Protein AF-A0A1F8UCN5-F1 (afdb_monomer_lite)

Radius of gyration: 19.1 Å; chains: 1; bounding box: 41×35×54 Å

Sequence (160 aa):
MINEASDLEKLKIPQIIYDEKSTIADFEEANDLFGDILDVRLNGINYISFHFMSSYCHLRGLEQMMYDLYDNPDMVHNAMRFFKVGYDSLIDQCLAQNLFSYNNDDTYHSSGGIGYSYELAHKDFIAGKPRTCDLWASAESQEMVQVSTDMHEEFVMQYE

Secondary structure (DSSP, 8-state):
---SGGGGGG---------HHHHHHHHHHHHHHHTTTS------B---EE-HHHHHHHHH-HHHHHHHHHH-HHHHHHHHHHHHHHHHHHHHHHHHTT-BPP-SSS-EEGGGEE---SS-S-TT--TT---GGGS--EE--GGGTTS-HHHHIIIIITT-

Structure (mmCIF, N/CA/C/O backbone):
data_AF-A0A1F8UCN5-F1
#
_entry.id   AF-A0A1F8UCN5-F1
#
loop_
_atom_site.group_PDB
_atom_site.id
_atom_site.type_symbol
_atom_site.label_atom_id
_atom_site.label_alt_id
_atom_site.label_comp_id
_atom_site.label_asym_id
_atom_site.label_entity_id
_atom_site.label_seq_id
_atom_site.pdbx_PDB_ins_code
_atom_site.Cartn_x
_atom_site.Cartn_y
_atom_site.Cartn_z
_atom_site.occupancy
_atom_site.B_iso_or_equiv
_atom_site.auth_seq_id
_atom_site.auth_comp_id
_atom_site.auth_asym_id
_atom_site.auth_atom_id
_atom_site.pdbx_PDB_model_num
ATOM 1 N N . MET A 1 1 ? -6.195 -15.063 11.876 1.00 86.88 1 MET A N 1
ATOM 2 C CA . MET A 1 1 ? -7.508 -14.539 12.288 1.00 86.88 1 MET A CA 1
ATOM 3 C C . MET A 1 1 ? -7.310 -13.815 13.605 1.00 86.88 1 MET A C 1
ATOM 5 O O . MET A 1 1 ? -6.602 -14.353 14.451 1.00 86.88 1 MET A O 1
ATOM 9 N N . ILE A 1 2 ? -7.834 -12.601 13.711 1.00 95.00 2 ILE A N 1
ATOM 10 C CA . ILE A 1 2 ? -7.815 -11.757 14.906 1.00 95.00 2 ILE A CA 1
ATOM 11 C C . ILE A 1 2 ? -9.156 -11.969 15.608 1.00 95.00 2 ILE A C 1
ATOM 13 O O . ILE A 1 2 ? -10.196 -11.756 14.990 1.00 95.00 2 ILE A O 1
ATOM 17 N N . ASN A 1 3 ? -9.138 -12.399 16.866 1.00 94.81 3 ASN A N 1
ATOM 18 C CA . ASN A 1 3 ? -10.342 -12.598 17.676 1.00 94.81 3 ASN A CA 1
ATOM 19 C C . ASN A 1 3 ? -10.391 -11.642 18.871 1.00 94.81 3 ASN A C 1
ATOM 21 O O . ASN A 1 3 ? -11.472 -11.233 19.277 1.00 94.81 3 ASN A O 1
ATOM 25 N N . GLU A 1 4 ? -9.231 -11.284 19.418 1.00 95.19 4 GLU A N 1
ATOM 26 C CA . GLU A 1 4 ? -9.081 -10.363 20.547 1.00 95.19 4 GLU A CA 1
ATOM 27 C C . GLU A 1 4 ? -7.932 -9.374 20.304 1.00 95.19 4 GLU A C 1
ATOM 29 O O . GLU A 1 4 ? -7.096 -9.575 19.423 1.00 95.19 4 GLU A O 1
ATOM 34 N N . ALA A 1 5 ? -7.871 -8.293 21.085 1.00 94.00 5 ALA A N 1
ATOM 35 C CA . ALA A 1 5 ? -6.897 -7.217 20.877 1.00 94.00 5 ALA A CA 1
ATOM 36 C C . ALA A 1 5 ? -5.430 -7.689 20.939 1.00 94.00 5 ALA A C 1
ATOM 38 O O . ALA A 1 5 ? -4.595 -7.193 20.185 1.00 94.00 5 ALA A O 1
ATOM 39 N N . SER A 1 6 ? -5.120 -8.676 21.784 1.00 96.38 6 SER A N 1
ATOM 40 C CA . SER A 1 6 ? -3.782 -9.278 21.912 1.00 96.38 6 SER A CA 1
ATOM 41 C C . SER A 1 6 ? -3.321 -9.984 20.627 1.00 96.38 6 SER A C 1
ATOM 43 O O . SER A 1 6 ? -2.123 -10.097 20.373 1.00 96.38 6 SER A O 1
ATOM 45 N N . ASP A 1 7 ? -4.245 -10.425 19.763 1.00 97.38 7 ASP A N 1
ATOM 46 C CA . ASP A 1 7 ? -3.894 -11.068 18.496 1.00 97.38 7 ASP A CA 1
ATOM 47 C C . ASP A 1 7 ? -3.206 -10.099 17.526 1.00 97.38 7 ASP A C 1
ATOM 49 O O . ASP A 1 7 ? -2.469 -10.552 16.646 1.00 97.38 7 ASP A O 1
ATOM 53 N N . LEU A 1 8 ? -3.391 -8.783 17.697 1.00 96.25 8 LEU A N 1
ATOM 54 C CA . LEU A 1 8 ? -2.689 -7.765 16.909 1.00 96.25 8 LEU A CA 1
ATOM 55 C C . LEU A 1 8 ? -1.169 -7.833 17.106 1.00 96.25 8 LEU A C 1
ATOM 57 O O . LEU A 1 8 ? -0.424 -7.543 16.174 1.00 96.25 8 LEU A O 1
ATOM 61 N N . GLU A 1 9 ? -0.690 -8.301 18.263 1.00 95.75 9 GLU A N 1
ATOM 62 C CA . GLU A 1 9 ? 0.745 -8.467 18.547 1.00 95.75 9 GLU A CA 1
ATOM 63 C C . GLU A 1 9 ? 1.409 -9.542 17.673 1.00 95.75 9 GLU A C 1
ATOM 65 O O . GLU A 1 9 ? 2.634 -9.605 17.560 1.00 95.75 9 GLU A O 1
ATOM 70 N N . LYS A 1 10 ? 0.611 -10.404 17.030 1.00 95.75 10 LYS A N 1
ATOM 71 C CA . LYS A 1 10 ? 1.107 -11.434 16.106 1.00 95.75 10 LYS A CA 1
ATOM 72 C C . LYS A 1 10 ? 1.461 -10.856 14.739 1.00 95.75 10 LYS A C 1
ATOM 74 O O . LYS A 1 10 ? 2.156 -11.523 13.967 1.00 95.75 10 LYS A O 1
ATOM 79 N N . LEU A 1 11 ? 0.965 -9.660 14.422 1.00 96.44 11 LEU A N 1
ATOM 80 C CA . LEU A 1 11 ? 1.244 -8.999 13.159 1.00 96.44 11 LEU A CA 1
ATOM 81 C C . LEU A 1 11 ? 2.711 -8.571 13.102 1.00 96.44 11 LEU A C 1
ATOM 83 O O . LEU A 1 11 ? 3.318 -8.168 14.093 1.00 96.44 11 LEU A O 1
ATOM 87 N N . LYS A 1 12 ? 3.298 -8.671 11.912 1.00 96.75 12 LYS A N 1
ATOM 88 C CA . LYS A 1 12 ? 4.682 -8.273 11.656 1.00 96.75 12 LYS A CA 1
ATOM 89 C C . LYS A 1 12 ? 4.727 -7.389 10.433 1.00 96.75 12 LYS A C 1
ATOM 91 O O . LYS A 1 12 ? 4.006 -7.640 9.470 1.00 96.75 12 LYS A O 1
ATOM 96 N N . ILE A 1 13 ? 5.594 -6.385 10.479 1.00 96.75 13 ILE A N 1
ATOM 97 C CA . ILE A 1 13 ? 5.851 -5.546 9.317 1.00 96.75 13 ILE A CA 1
ATOM 98 C C . ILE A 1 13 ? 6.543 -6.420 8.258 1.00 96.75 13 ILE A C 1
ATOM 100 O O . ILE A 1 13 ? 7.576 -7.030 8.559 1.00 96.75 13 ILE A O 1
ATOM 104 N N . PRO A 1 14 ? 5.976 -6.529 7.049 1.00 95.00 14 PRO A N 1
ATOM 105 C CA . PRO A 1 14 ? 6.584 -7.284 5.962 1.00 95.00 14 PRO A CA 1
ATOM 106 C C . PRO A 1 14 ? 7.949 -6.713 5.547 1.00 95.00 14 PRO A C 1
ATOM 108 O O . PRO A 1 14 ? 8.245 -5.531 5.728 1.00 95.00 14 PRO A O 1
ATOM 111 N N . GLN A 1 15 ? 8.794 -7.582 4.992 1.00 97.06 15 GLN A N 1
ATOM 112 C CA . GLN A 1 15 ? 10.090 -7.218 4.421 1.00 97.06 15 GLN A CA 1
ATOM 113 C C . GLN A 1 15 ? 10.072 -7.503 2.921 1.00 97.06 15 GLN A C 1
ATOM 115 O O . GLN A 1 15 ? 9.733 -8.615 2.514 1.00 97.06 15 GLN A O 1
ATOM 120 N N . ILE A 1 16 ? 10.429 -6.507 2.115 1.00 96.56 16 ILE A N 1
ATOM 121 C CA . ILE A 1 16 ? 10.540 -6.634 0.664 1.00 96.56 16 ILE A CA 1
ATOM 122 C C . ILE A 1 16 ? 11.944 -7.113 0.325 1.00 96.56 16 ILE A C 1
ATOM 124 O O . ILE A 1 16 ? 12.929 -6.441 0.631 1.00 96.56 16 ILE A O 1
ATOM 128 N N . ILE A 1 17 ? 12.014 -8.259 -0.345 1.00 96.50 17 ILE A N 1
ATOM 129 C CA . ILE A 1 17 ? 13.253 -8.838 -0.853 1.00 96.50 17 ILE A CA 1
ATOM 130 C C 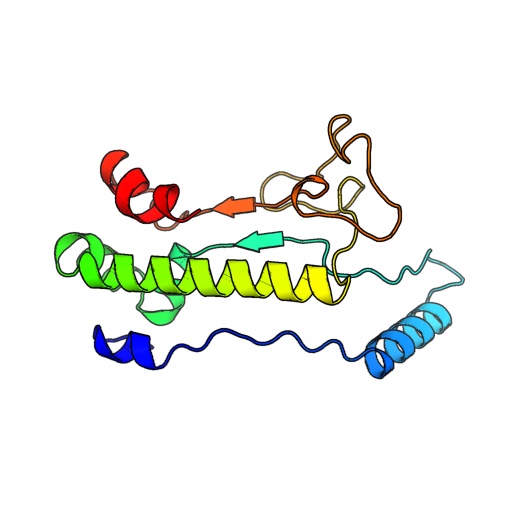. ILE A 1 17 ? 13.178 -8.813 -2.375 1.00 96.50 17 ILE A C 1
ATOM 132 O O . ILE A 1 17 ? 12.308 -9.457 -2.959 1.00 96.50 17 ILE A O 1
ATOM 136 N N . TYR A 1 18 ? 14.092 -8.081 -3.007 1.00 96.56 18 TYR A N 1
ATOM 137 C CA . TYR A 1 18 ? 14.253 -8.104 -4.454 1.00 96.56 18 TYR A CA 1
ATOM 138 C C . TYR A 1 18 ? 15.205 -9.230 -4.875 1.00 96.56 18 TYR A C 1
ATOM 140 O O . TYR A 1 18 ? 16.410 -9.164 -4.624 1.00 96.56 18 TYR A O 1
ATOM 148 N N . ASP A 1 19 ? 14.666 -10.272 -5.511 1.00 97.12 19 ASP A N 1
ATOM 149 C CA . ASP A 1 19 ? 15.468 -11.316 -6.156 1.00 97.12 19 ASP A CA 1
ATOM 150 C C . ASP A 1 19 ? 15.813 -10.890 -7.587 1.00 97.12 19 ASP A C 1
ATOM 152 O O . ASP A 1 19 ? 15.127 -11.226 -8.555 1.00 97.12 19 ASP A O 1
ATOM 156 N N . GLU A 1 20 ? 16.887 -10.112 -7.709 1.00 96.38 20 GLU A N 1
ATOM 157 C CA . GLU A 1 20 ? 17.376 -9.605 -8.993 1.00 96.38 20 GLU A CA 1
ATOM 158 C C . GLU A 1 20 ? 17.676 -10.740 -9.978 1.00 96.38 20 GLU A C 1
ATOM 160 O O . GLU A 1 20 ? 17.359 -10.641 -11.160 1.00 96.38 20 GLU A O 1
ATOM 165 N N . LYS A 1 21 ? 18.246 -11.851 -9.501 1.00 97.94 21 LYS A N 1
ATOM 166 C CA . LYS A 1 21 ? 18.646 -12.953 -10.375 1.00 97.94 21 LYS A CA 1
ATOM 167 C C . LYS A 1 21 ? 17.430 -13.625 -11.004 1.00 97.94 21 LYS A C 1
ATOM 169 O O . LYS A 1 21 ? 17.448 -13.868 -12.208 1.00 97.94 21 LYS A O 1
ATOM 174 N N . SER A 1 22 ? 16.411 -13.939 -10.201 1.00 98.00 22 SER A N 1
ATOM 175 C CA . SER A 1 22 ? 15.166 -14.511 -10.726 1.00 98.00 22 SER A CA 1
ATOM 176 C C . SER A 1 22 ? 14.479 -13.523 -11.661 1.00 98.00 22 SER A C 1
ATOM 178 O O . SER A 1 22 ? 14.103 -13.893 -12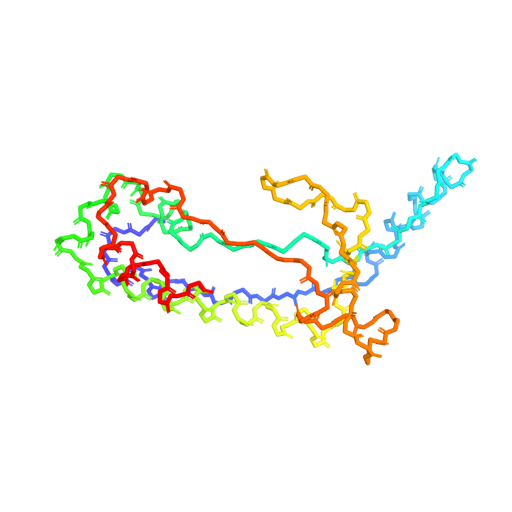.764 1.00 98.00 22 SER A O 1
ATOM 180 N N . THR A 1 23 ? 14.413 -12.249 -11.266 1.00 97.50 23 THR A N 1
ATOM 181 C CA . THR A 1 23 ? 13.773 -11.192 -12.060 1.00 97.50 23 THR A CA 1
ATOM 182 C C . THR A 1 23 ? 14.395 -11.057 -13.454 1.00 97.50 23 THR A C 1
ATOM 184 O O . THR A 1 23 ? 13.676 -10.968 -14.447 1.00 97.50 23 THR A O 1
ATOM 187 N N . ILE A 1 24 ? 15.729 -11.054 -13.549 1.00 98.12 24 ILE A N 1
ATOM 188 C CA . ILE A 1 24 ? 16.426 -10.958 -14.838 1.00 98.12 24 ILE A CA 1
ATOM 189 C C . ILE A 1 24 ? 16.247 -12.234 -15.666 1.00 98.12 24 ILE A C 1
ATOM 191 O O . ILE A 1 24 ? 16.025 -12.129 -16.867 1.00 98.12 24 ILE A O 1
ATOM 195 N N . ALA A 1 25 ? 16.284 -13.416 -15.045 1.00 98.44 25 ALA A N 1
ATOM 196 C CA . ALA A 1 25 ? 16.041 -14.672 -15.754 1.00 98.44 25 ALA A CA 1
ATOM 197 C C . ALA A 1 25 ? 14.626 -14.725 -16.359 1.00 98.44 25 ALA A C 1
ATOM 199 O O . ALA A 1 25 ? 14.480 -15.054 -17.535 1.00 98.44 25 ALA A O 1
ATOM 200 N N . ASP A 1 26 ? 13.608 -14.326 -15.589 1.00 98.12 26 ASP A N 1
ATOM 201 C CA . ASP A 1 26 ? 12.214 -14.276 -16.045 1.00 98.12 26 ASP A CA 1
ATOM 202 C C . ASP A 1 26 ? 12.035 -13.256 -17.187 1.00 98.12 26 ASP A C 1
ATOM 204 O O . ASP A 1 26 ? 11.309 -13.506 -18.153 1.00 98.12 26 ASP A O 1
ATOM 208 N N . PHE A 1 27 ? 12.723 -12.110 -17.113 1.00 98.25 27 PHE A N 1
ATOM 209 C CA . PHE A 1 27 ? 12.722 -11.107 -18.180 1.00 98.25 27 PHE A CA 1
ATOM 210 C C . PHE A 1 27 ? 13.380 -11.619 -19.467 1.00 98.25 27 PHE A C 1
ATOM 212 O O . PHE A 1 27 ? 12.824 -11.434 -20.550 1.00 98.25 27 PHE A O 1
ATOM 219 N N . GLU A 1 28 ? 14.546 -12.262 -19.365 1.00 98.31 28 GLU A N 1
ATOM 220 C CA . GLU A 1 28 ? 15.253 -12.831 -20.516 1.00 98.31 28 GLU A CA 1
ATOM 221 C C . GLU A 1 28 ? 14.420 -13.922 -21.199 1.00 98.31 28 GLU A C 1
ATOM 223 O O . GLU A 1 28 ? 14.315 -13.923 -22.425 1.00 98.31 28 GLU A O 1
ATOM 228 N N . GLU A 1 29 ? 13.770 -14.797 -20.424 1.00 98.50 29 GLU A N 1
ATOM 229 C CA . GLU A 1 29 ? 12.866 -15.824 -20.952 1.00 98.50 29 GLU A CA 1
ATOM 230 C C . GLU A 1 29 ? 11.653 -15.203 -21.660 1.00 98.50 29 GLU A C 1
ATOM 232 O O . GLU A 1 29 ? 11.336 -15.571 -22.793 1.00 98.50 29 GLU A O 1
ATOM 237 N N . ALA A 1 30 ? 10.994 -14.218 -21.042 1.00 98.19 30 ALA A N 1
ATOM 238 C CA . ALA A 1 30 ? 9.872 -13.523 -21.668 1.00 98.19 30 ALA A CA 1
ATOM 239 C C . ALA A 1 30 ? 10.290 -12.812 -22.967 1.00 98.19 30 ALA A C 1
ATOM 241 O O . ALA A 1 30 ? 9.546 -12.824 -23.951 1.00 98.19 30 ALA A O 1
ATOM 242 N N . ASN A 1 31 ? 11.482 -12.215 -22.990 1.00 98.31 31 ASN A N 1
ATOM 243 C CA . ASN A 1 31 ? 12.008 -11.547 -24.171 1.00 98.31 31 ASN A CA 1
ATOM 244 C C . ASN A 1 31 ? 12.394 -12.536 -25.285 1.00 98.31 31 ASN A C 1
ATOM 246 O O . ASN A 1 31 ? 12.149 -12.237 -26.448 1.00 98.31 31 ASN A O 1
ATOM 250 N N . ASP A 1 32 ? 12.939 -13.713 -24.963 1.00 98.44 32 ASP A N 1
ATOM 251 C CA . ASP A 1 32 ? 13.213 -14.774 -25.949 1.00 98.44 32 ASP A CA 1
ATOM 252 C C . ASP A 1 32 ? 11.919 -15.293 -26.598 1.00 98.44 32 ASP A C 1
ATOM 254 O O . ASP A 1 32 ? 11.843 -15.467 -27.813 1.00 98.44 32 ASP A O 1
ATOM 258 N N . LEU A 1 33 ? 10.862 -15.471 -25.799 1.00 98.38 33 LEU A N 1
ATOM 259 C CA . LEU A 1 33 ? 9.579 -15.988 -26.278 1.00 98.38 33 LEU A CA 1
ATOM 260 C C . LEU A 1 33 ? 8.756 -14.962 -27.070 1.00 98.38 33 LEU A C 1
ATOM 262 O O . LEU A 1 33 ? 8.040 -15.341 -28.001 1.00 98.38 33 LEU A O 1
ATOM 266 N N . PHE A 1 34 ? 8.802 -13.682 -26.684 1.00 98.38 34 PHE A N 1
ATOM 267 C CA . PHE A 1 34 ? 7.860 -12.669 -27.178 1.00 98.38 34 PHE A CA 1
ATOM 268 C C . PHE A 1 34 ? 8.502 -11.426 -27.796 1.00 98.38 34 PHE A C 1
ATOM 270 O O . PHE A 1 34 ? 7.778 -10.649 -28.418 1.00 98.38 34 PHE A O 1
ATOM 277 N N . GLY A 1 35 ? 9.816 -11.228 -27.671 1.00 97.88 35 GLY A N 1
ATOM 278 C CA . GLY A 1 35 ? 10.501 -9.992 -28.076 1.00 97.88 35 GLY A CA 1
ATOM 279 C C . GLY A 1 35 ? 10.431 -9.678 -29.574 1.00 97.88 35 GLY A C 1
ATOM 280 O O . GLY A 1 35 ? 10.541 -8.520 -29.967 1.00 97.88 35 GLY A O 1
ATOM 281 N N . ASP A 1 36 ? 10.167 -10.681 -30.417 1.00 97.94 36 ASP A N 1
ATOM 282 C CA . ASP A 1 36 ? 9.938 -10.491 -31.857 1.00 97.94 36 ASP A CA 1
ATOM 283 C C . ASP A 1 36 ? 8.529 -9.947 -32.187 1.00 97.94 36 ASP A C 1
ATOM 285 O O . ASP A 1 36 ? 8.271 -9.523 -33.317 1.00 97.94 36 ASP A O 1
ATOM 289 N N . ILE A 1 37 ? 7.594 -9.986 -31.227 1.00 98.25 37 ILE A N 1
ATOM 290 C CA . ILE A 1 37 ? 6.171 -9.637 -31.407 1.00 98.25 37 ILE A CA 1
ATOM 291 C C . ILE A 1 37 ? 5.767 -8.450 -30.523 1.00 98.25 37 ILE A C 1
ATOM 293 O O . ILE A 1 37 ? 4.982 -7.602 -30.952 1.00 98.25 37 ILE A O 1
ATOM 297 N N . LEU A 1 38 ? 6.267 -8.403 -29.289 1.00 97.44 38 LEU A N 1
ATOM 298 C CA . LEU A 1 38 ? 5.901 -7.435 -28.260 1.00 97.44 38 LEU A CA 1
ATOM 299 C C . LEU A 1 38 ? 7.134 -6.674 -27.769 1.00 97.44 38 LEU A C 1
ATOM 301 O O . LEU A 1 38 ? 8.233 -7.215 -27.713 1.00 97.44 38 LEU A O 1
ATOM 305 N N . ASP A 1 39 ? 6.924 -5.429 -27.343 1.00 95.56 39 ASP A N 1
ATOM 306 C CA . ASP A 1 39 ? 7.928 -4.656 -26.608 1.00 95.56 39 ASP A CA 1
ATOM 307 C C . ASP A 1 39 ? 7.949 -5.119 -25.144 1.00 95.56 39 ASP A C 1
ATOM 309 O O . ASP A 1 39 ? 7.182 -4.636 -24.307 1.00 95.56 39 ASP A O 1
ATOM 313 N N . VAL A 1 40 ? 8.770 -6.130 -24.855 1.00 96.62 40 VAL A N 1
ATOM 314 C CA . VAL A 1 40 ? 8.905 -6.703 -23.512 1.00 96.62 40 VAL A CA 1
ATOM 315 C C . VAL A 1 40 ? 9.720 -5.748 -22.641 1.00 96.62 40 VAL A C 1
ATOM 317 O O . VAL A 1 40 ? 10.874 -5.440 -22.934 1.00 96.62 40 VAL A O 1
ATOM 320 N N . ARG A 1 41 ? 9.128 -5.286 -21.535 1.00 93.94 41 ARG A N 1
ATOM 321 C CA . ARG A 1 41 ? 9.753 -4.334 -20.607 1.00 93.94 41 ARG A CA 1
ATOM 322 C C . ARG A 1 41 ? 9.855 -4.921 -19.211 1.00 93.94 41 ARG A C 1
ATOM 324 O O . ARG A 1 41 ? 8.887 -5.479 -18.699 1.00 93.94 41 ARG A O 1
ATOM 331 N N . LEU A 1 42 ? 11.006 -4.722 -18.576 1.00 94.38 42 LEU A N 1
ATOM 332 C CA . LEU A 1 42 ? 11.156 -4.979 -17.152 1.00 94.38 42 LEU A CA 1
ATOM 333 C C . LEU A 1 42 ? 10.564 -3.803 -16.369 1.00 94.38 42 LEU A C 1
ATOM 335 O O . LEU A 1 42 ? 11.084 -2.690 -16.432 1.00 94.38 42 LEU A O 1
ATOM 339 N N . ASN A 1 43 ? 9.488 -4.062 -15.631 1.00 92.81 43 ASN A N 1
ATOM 340 C CA . ASN A 1 43 ? 8.830 -3.075 -14.784 1.00 92.81 43 ASN A CA 1
ATOM 341 C C . ASN A 1 43 ? 8.931 -3.479 -13.314 1.00 92.81 43 ASN A C 1
ATOM 343 O O . ASN A 1 43 ? 8.712 -4.636 -12.960 1.00 92.81 43 ASN A O 1
ATOM 347 N N . GLY A 1 44 ? 9.232 -2.499 -12.465 1.00 94.25 44 GLY A N 1
ATOM 348 C CA . GLY A 1 44 ? 9.025 -2.600 -11.031 1.00 94.25 44 GLY A CA 1
ATOM 349 C C . GLY A 1 44 ? 7.550 -2.430 -10.656 1.00 94.25 44 GLY A C 1
ATOM 350 O O . GLY A 1 44 ? 6.643 -2.529 -11.483 1.00 94.25 44 GLY A O 1
ATOM 351 N N . ILE A 1 45 ? 7.308 -2.125 -9.388 1.00 94.62 45 ILE A N 1
ATOM 352 C CA . ILE A 1 45 ? 5.977 -1.859 -8.845 1.00 94.62 45 ILE A CA 1
ATOM 353 C C . ILE A 1 45 ? 5.444 -0.562 -9.464 1.00 94.62 45 ILE A C 1
ATOM 355 O O . ILE A 1 45 ? 5.987 0.514 -9.227 1.00 94.62 45 ILE A O 1
ATOM 359 N N . ASN A 1 46 ? 4.378 -0.662 -10.252 1.00 92.56 46 ASN A N 1
ATOM 360 C CA . ASN A 1 46 ? 3.675 0.470 -10.869 1.00 92.56 46 ASN A CA 1
ATOM 361 C C . ASN A 1 46 ? 2.195 0.555 -10.448 1.00 92.56 46 ASN A C 1
ATOM 363 O O . ASN A 1 46 ? 1.530 1.551 -10.725 1.00 92.56 46 ASN A O 1
ATOM 367 N N . TYR A 1 47 ? 1.692 -0.451 -9.730 1.00 91.94 47 TYR A N 1
ATOM 368 C CA . TYR A 1 47 ? 0.374 -0.450 -9.107 1.00 91.94 47 TYR A CA 1
ATOM 369 C C . TYR A 1 47 ? 0.521 -0.280 -7.593 1.00 91.94 47 TYR A C 1
ATOM 371 O O . TYR A 1 47 ? 0.996 -1.182 -6.901 1.00 91.94 47 TYR A O 1
ATOM 379 N N . ILE A 1 48 ? 0.141 0.893 -7.086 1.00 92.25 48 ILE A N 1
ATOM 380 C CA . ILE A 1 48 ? 0.270 1.255 -5.672 1.00 92.25 48 ILE A CA 1
ATOM 381 C C . ILE A 1 48 ? -1.129 1.458 -5.109 1.00 92.25 48 ILE A C 1
ATOM 383 O O . ILE A 1 48 ? -1.808 2.429 -5.447 1.00 92.25 48 ILE A O 1
ATOM 387 N N . SER A 1 49 ? -1.552 0.549 -4.234 1.00 92.25 49 SER A N 1
ATOM 388 C CA . SER A 1 49 ? -2.802 0.700 -3.505 1.00 92.25 49 SER A CA 1
ATOM 389 C C . SER A 1 49 ? -2.704 0.192 -2.072 1.00 92.25 49 SER A C 1
ATOM 391 O O . SER A 1 49 ? -1.940 -0.728 -1.765 1.00 92.25 49 SER A O 1
ATOM 393 N N . PHE A 1 50 ? -3.471 0.812 -1.182 1.00 92.06 50 PHE A N 1
ATOM 394 C CA . PHE A 1 50 ? -3.549 0.429 0.221 1.00 92.06 50 PHE A CA 1
ATOM 395 C C . PHE A 1 50 ? -4.994 0.476 0.716 1.00 92.06 50 PHE A C 1
ATOM 397 O O . PHE A 1 50 ? -5.760 1.362 0.358 1.00 92.06 50 PHE A O 1
ATOM 404 N N . HIS A 1 51 ? -5.360 -0.537 1.503 1.00 94.62 51 HIS A N 1
ATOM 405 C CA . HIS A 1 51 ? -6.746 -0.839 1.871 1.00 94.62 51 HIS A CA 1
ATOM 406 C C . HIS A 1 51 ? -6.774 -1.317 3.326 1.00 94.62 51 HIS A C 1
ATOM 408 O O . HIS A 1 51 ? -6.797 -2.523 3.612 1.00 94.62 51 HIS A O 1
ATOM 414 N N . PHE A 1 52 ? -6.643 -0.385 4.273 1.00 96.69 52 PHE A N 1
ATOM 415 C CA . PHE A 1 52 ? -6.421 -0.738 5.681 1.00 96.69 52 PHE A CA 1
ATOM 416 C C . PHE A 1 52 ? -7.649 -1.400 6.297 1.00 96.69 52 PHE A C 1
ATOM 418 O O . PHE A 1 52 ? -7.521 -2.446 6.941 1.00 96.69 52 PHE A O 1
ATOM 425 N N . MET A 1 53 ? -8.840 -0.850 6.045 1.00 96.75 53 MET A N 1
ATOM 426 C CA . MET A 1 53 ? -10.072 -1.432 6.568 1.00 96.75 53 MET A CA 1
ATOM 427 C C . MET A 1 53 ? -10.353 -2.805 5.955 1.00 96.75 53 MET A C 1
ATOM 429 O O . MET A 1 53 ? -10.690 -3.747 6.678 1.00 96.75 53 MET A O 1
ATOM 433 N N . SER A 1 54 ? -10.099 -2.964 4.655 1.00 96.75 54 SER A N 1
ATOM 434 C CA . SER A 1 54 ? -10.175 -4.267 3.999 1.00 96.75 54 SER A CA 1
ATOM 435 C C . SER A 1 54 ? -9.222 -5.282 4.628 1.00 96.75 54 SER A C 1
ATOM 437 O O . SER A 1 54 ? -9.616 -6.407 4.944 1.00 96.75 54 SER A O 1
ATOM 439 N N . SER A 1 55 ? -7.976 -4.887 4.903 1.00 96.56 55 SER A N 1
ATOM 440 C CA . SER A 1 55 ? -6.991 -5.743 5.579 1.00 96.56 55 SER A CA 1
ATOM 441 C C . SER A 1 55 ? -7.468 -6.174 6.970 1.00 96.56 55 SER A C 1
ATOM 443 O O . SER A 1 55 ? -7.343 -7.347 7.333 1.00 96.56 55 SER A O 1
ATOM 445 N N . TYR A 1 56 ? -8.079 -5.263 7.735 1.00 97.50 56 TYR A N 1
ATOM 446 C CA . TYR A 1 56 ? -8.687 -5.601 9.022 1.00 97.50 56 TYR A CA 1
ATOM 447 C C . TYR A 1 56 ? -9.851 -6.585 8.859 1.00 97.50 56 TYR A C 1
ATOM 449 O O . TYR A 1 56 ? -9.883 -7.610 9.541 1.00 97.50 56 TYR A O 1
ATOM 457 N N . CYS A 1 57 ? -10.755 -6.347 7.905 1.00 97.50 57 CYS A N 1
ATOM 458 C CA . CYS A 1 57 ? -11.891 -7.224 7.621 1.00 97.50 57 CYS A CA 1
ATOM 459 C C . CYS A 1 57 ? -11.459 -8.637 7.214 1.00 97.50 57 CYS A C 1
ATOM 461 O O . CYS A 1 57 ? -12.052 -9.609 7.680 1.00 97.50 57 CYS A O 1
ATOM 463 N N . HIS A 1 58 ? -10.398 -8.785 6.416 1.00 96.88 58 HIS A N 1
ATOM 464 C CA . HIS A 1 58 ? -9.850 -10.098 6.056 1.00 96.88 58 HIS A CA 1
ATOM 465 C C . HIS A 1 58 ? -9.308 -10.869 7.269 1.00 96.88 58 HIS A C 1
ATOM 467 O O . HIS A 1 58 ? -9.337 -12.101 7.293 1.00 96.88 58 HIS A O 1
ATOM 473 N N . LEU A 1 59 ? -8.812 -10.164 8.288 1.00 97.19 59 LEU A N 1
ATOM 474 C CA . LEU A 1 59 ? -8.242 -10.778 9.484 1.00 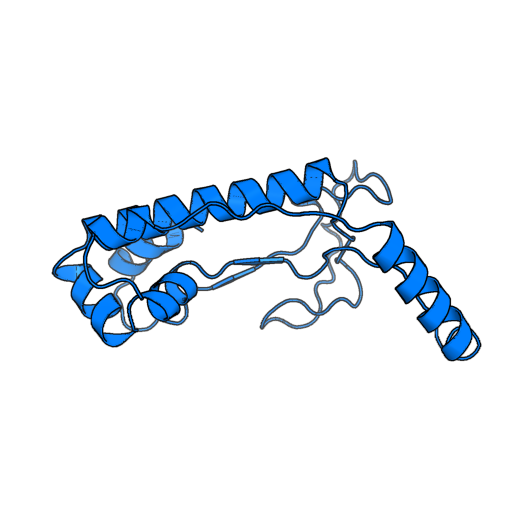97.19 59 LEU A CA 1
ATOM 475 C C . LEU A 1 59 ? -9.279 -11.020 10.590 1.00 97.19 59 LEU A C 1
ATOM 477 O O . LEU A 1 59 ? -9.150 -12.017 11.305 1.00 97.19 59 LEU A O 1
ATOM 481 N N . ARG A 1 60 ? -10.267 -10.129 10.733 1.00 96.88 60 ARG A N 1
ATOM 482 C CA . ARG A 1 60 ? -11.255 -10.081 11.827 1.00 96.88 60 ARG A CA 1
ATOM 483 C C . ARG A 1 60 ? -12.647 -10.586 11.429 1.00 96.88 60 ARG A C 1
ATOM 485 O O . ARG A 1 60 ? -13.372 -11.107 12.273 1.00 96.88 60 ARG A O 1
ATOM 492 N N . GLY A 1 61 ? -12.999 -10.464 10.152 1.00 97.38 61 GLY A N 1
ATOM 493 C CA . GLY A 1 61 ? -14.350 -10.635 9.621 1.00 97.38 61 GLY A CA 1
ATOM 494 C C . GLY A 1 61 ? -15.121 -9.312 9.579 1.00 97.38 61 GLY A C 1
ATOM 495 O O . GLY A 1 61 ? -15.088 -8.542 10.535 1.00 97.38 61 GLY A O 1
ATOM 496 N N . LEU A 1 62 ? -15.841 -9.065 8.478 1.00 96.88 62 LEU A N 1
ATOM 497 C CA . LEU A 1 62 ? -16.572 -7.812 8.233 1.00 96.88 62 LEU A CA 1
ATOM 498 C C . LEU A 1 62 ? -17.605 -7.497 9.325 1.00 96.88 62 LEU A C 1
ATOM 500 O O . LEU A 1 62 ? -17.609 -6.404 9.874 1.00 96.88 62 LEU A O 1
ATOM 504 N N . GLU A 1 63 ? -18.466 -8.458 9.667 1.00 96.44 63 GLU A N 1
ATOM 505 C CA . GLU A 1 63 ? -19.503 -8.265 10.692 1.00 96.44 63 GLU A CA 1
ATOM 506 C C . GLU A 1 63 ? -18.894 -7.882 12.044 1.00 96.44 63 GLU A C 1
ATOM 508 O O . GLU A 1 63 ? -19.349 -6.960 12.712 1.00 96.44 63 GLU A O 1
ATOM 513 N N . GLN A 1 64 ? -17.825 -8.573 12.424 1.00 97.44 64 GLN A N 1
ATOM 514 C CA . GLN A 1 64 ? -17.130 -8.325 13.675 1.00 97.44 64 GLN A CA 1
ATOM 515 C C . GLN A 1 64 ? -16.427 -6.967 13.688 1.00 97.44 64 GLN A C 1
ATOM 517 O O . GLN A 1 64 ? -16.495 -6.273 14.694 1.00 97.44 64 GLN A O 1
ATOM 522 N N . MET A 1 65 ? -15.819 -6.564 12.568 1.00 96.75 65 MET A N 1
ATOM 523 C CA . MET A 1 65 ? -15.279 -5.215 12.409 1.00 96.75 65 MET A CA 1
ATOM 524 C C . MET A 1 65 ? -16.362 -4.160 12.654 1.00 96.75 65 MET A C 1
ATOM 526 O O . MET A 1 65 ? -16.130 -3.239 13.429 1.00 96.75 65 MET A O 1
ATOM 530 N N . MET A 1 66 ? -17.557 -4.327 12.073 1.00 97.06 66 MET A N 1
ATOM 531 C CA . MET A 1 66 ? -18.656 -3.368 12.247 1.00 97.06 66 MET A CA 1
ATOM 532 C C . MET A 1 66 ? -19.085 -3.220 13.713 1.00 97.06 66 MET A C 1
ATOM 534 O O . MET A 1 66 ? -19.413 -2.113 14.135 1.00 97.06 66 MET A O 1
ATOM 538 N N . TYR A 1 67 ? -19.062 -4.307 14.495 1.00 96.75 67 TYR A N 1
ATOM 539 C CA . TYR A 1 67 ? -19.273 -4.240 15.945 1.00 96.75 67 TYR A CA 1
ATOM 540 C C . TYR A 1 67 ? -18.100 -3.571 16.669 1.00 96.75 67 TYR A C 1
ATOM 542 O O . TYR A 1 67 ? -18.323 -2.720 17.529 1.00 96.75 67 TYR A O 1
ATOM 550 N N . ASP A 1 68 ? -16.857 -3.894 16.297 1.00 97.50 68 ASP A N 1
ATOM 551 C CA . ASP A 1 68 ? -15.654 -3.337 16.924 1.00 97.50 68 ASP A CA 1
ATOM 552 C C . ASP A 1 68 ? -15.587 -1.804 16.811 1.00 97.50 68 ASP A C 1
ATOM 554 O O . ASP A 1 68 ? -15.058 -1.169 17.717 1.00 97.50 68 ASP A O 1
ATOM 558 N N . LEU A 1 69 ? -16.167 -1.191 15.770 1.00 97.12 69 LEU A N 1
ATOM 559 C CA . LEU A 1 69 ? -16.255 0.275 15.650 1.00 97.12 69 LEU A CA 1
ATOM 560 C C . LEU A 1 69 ? -16.945 0.942 16.853 1.00 97.12 69 LEU A C 1
ATOM 562 O O . LEU A 1 69 ? -16.661 2.098 17.155 1.00 97.12 69 LEU A O 1
ATOM 566 N N . TYR A 1 70 ? -17.851 0.231 17.529 1.00 96.31 70 TYR A N 1
ATOM 567 C CA . TYR A 1 70 ? -18.554 0.726 18.713 1.00 96.31 70 TYR A CA 1
ATOM 568 C C . TYR A 1 70 ? -18.081 0.044 20.000 1.00 96.31 70 TYR A C 1
ATOM 570 O O . TYR A 1 70 ? -17.811 0.714 20.995 1.00 96.31 70 TYR A O 1
ATOM 578 N N . ASP A 1 71 ? -17.962 -1.284 19.979 1.00 97.44 71 ASP A N 1
ATOM 579 C CA . ASP A 1 71 ? -17.657 -2.080 21.168 1.00 97.44 71 ASP A CA 1
ATOM 580 C C . ASP A 1 71 ? -16.158 -2.066 21.513 1.00 97.44 71 ASP A C 1
ATOM 582 O O . ASP A 1 71 ? -15.799 -2.160 22.687 1.00 97.44 71 ASP A O 1
ATOM 586 N N . ASN A 1 72 ? -15.275 -1.939 20.511 1.00 97.56 72 ASN A N 1
ATOM 587 C CA . ASN A 1 72 ? -13.816 -2.030 20.661 1.00 97.56 72 ASN A CA 1
ATOM 588 C C . ASN A 1 72 ? -13.040 -0.991 19.807 1.00 97.56 72 ASN A C 1
ATOM 590 O O . ASN A 1 72 ? -12.090 -1.369 19.109 1.00 97.56 72 ASN A O 1
ATOM 594 N N . PRO A 1 73 ? -13.367 0.316 19.851 1.00 97.75 73 PRO A N 1
ATOM 595 C CA . PRO A 1 73 ? -12.783 1.314 18.943 1.00 97.75 73 PRO A CA 1
ATOM 596 C C . PRO A 1 73 ? -11.254 1.419 19.064 1.00 97.75 73 PRO A C 1
ATOM 598 O O . PRO A 1 73 ? -10.545 1.561 18.065 1.00 97.75 73 PRO A O 1
ATOM 601 N N . ASP A 1 74 ? -10.712 1.242 20.273 1.00 98.25 74 ASP A N 1
ATOM 602 C CA . ASP A 1 74 ? -9.264 1.232 20.514 1.00 98.25 74 ASP A CA 1
ATOM 603 C C . ASP A 1 74 ? -8.545 0.117 19.743 1.00 98.25 74 ASP A C 1
ATOM 605 O O . ASP A 1 74 ? -7.419 0.304 19.273 1.00 98.25 74 ASP A O 1
ATOM 609 N N . MET A 1 75 ? -9.185 -1.044 19.588 1.00 97.44 75 MET A N 1
ATOM 610 C CA . MET A 1 75 ? -8.632 -2.168 18.835 1.00 97.44 75 MET A CA 1
ATOM 611 C C . MET A 1 75 ? -8.559 -1.841 17.342 1.00 97.44 75 MET A C 1
ATOM 613 O O . MET A 1 75 ? -7.527 -2.096 16.718 1.00 97.44 75 MET A O 1
ATOM 617 N N . VAL A 1 76 ? -9.603 -1.211 16.796 1.00 98.12 76 VAL A N 1
ATOM 618 C CA . VAL A 1 76 ? -9.630 -0.749 15.401 1.00 98.12 76 VAL A CA 1
ATOM 619 C C . VAL A 1 76 ? -8.527 0.281 15.172 1.00 98.12 76 VAL A C 1
ATOM 621 O O . VAL A 1 76 ? -7.710 0.127 14.267 1.00 98.12 76 VAL A O 1
ATOM 624 N N . HIS A 1 77 ? -8.414 1.282 16.045 1.00 98.38 77 HIS A N 1
ATOM 625 C CA . HIS A 1 77 ? -7.354 2.285 15.966 1.00 98.38 77 HIS A CA 1
ATOM 626 C C . HIS A 1 77 ? -5.944 1.691 16.076 1.00 98.38 77 HIS A C 1
ATOM 628 O O . HIS A 1 77 ? -5.033 2.116 15.363 1.00 98.38 77 HIS A O 1
ATOM 634 N N . ASN A 1 78 ? -5.741 0.703 16.951 1.00 97.94 78 ASN A N 1
ATOM 635 C CA . ASN A 1 78 ? -4.467 -0.009 17.051 1.00 97.94 78 ASN A CA 1
ATOM 636 C C . ASN A 1 78 ? -4.132 -0.743 15.748 1.00 97.94 78 ASN A C 1
ATOM 638 O O . ASN A 1 78 ? -2.992 -0.664 15.286 1.00 97.94 78 ASN A O 1
ATOM 642 N N . ALA A 1 79 ? -5.116 -1.404 15.133 1.00 98.00 79 ALA A N 1
ATOM 643 C CA . ALA A 1 79 ? -4.938 -2.065 13.847 1.00 98.00 79 ALA A CA 1
ATOM 644 C C . ALA A 1 79 ? -4.606 -1.060 12.730 1.00 98.00 79 ALA A C 1
ATOM 646 O O . ALA A 1 79 ? -3.625 -1.256 12.016 1.00 98.00 79 ALA A O 1
ATOM 647 N N . MET A 1 80 ? -5.350 0.047 12.619 1.00 98.19 80 MET A N 1
ATOM 648 C CA . MET A 1 80 ? -5.112 1.070 11.591 1.00 98.19 80 MET A CA 1
ATOM 649 C C . MET A 1 80 ? -3.728 1.715 11.727 1.00 98.19 80 MET A C 1
ATOM 651 O O . MET A 1 80 ? -3.004 1.833 10.740 1.00 98.19 80 MET A O 1
ATOM 655 N N . ARG A 1 81 ? -3.295 2.045 12.955 1.00 97.81 81 ARG A N 1
ATOM 656 C CA . ARG A 1 81 ? -1.924 2.526 13.210 1.00 97.81 81 ARG A CA 1
ATOM 657 C C . ARG A 1 81 ? -0.872 1.511 12.783 1.00 97.81 81 ARG A C 1
ATOM 659 O O . ARG A 1 81 ? 0.130 1.891 12.180 1.00 97.81 81 ARG A O 1
ATOM 666 N N . PHE A 1 82 ? -1.084 0.234 13.098 1.00 97.75 82 PHE A N 1
ATOM 667 C CA . PHE A 1 82 ? -0.159 -0.822 12.704 1.00 97.75 82 PHE A CA 1
ATOM 668 C C . PHE A 1 82 ? -0.065 -0.940 11.178 1.00 97.75 82 PHE A C 1
ATOM 670 O O . PHE A 1 82 ? 1.041 -0.992 10.641 1.00 97.75 82 PHE A O 1
ATOM 677 N N . PHE A 1 83 ? -1.200 -0.940 10.471 1.00 97.50 83 PHE A N 1
ATOM 678 C CA . PHE A 1 83 ? -1.209 -1.007 9.010 1.00 97.50 83 PHE A CA 1
ATOM 679 C C . PHE A 1 83 ? -0.551 0.210 8.383 1.00 97.50 83 PHE A C 1
ATOM 681 O O . PHE A 1 83 ? 0.303 0.024 7.522 1.00 97.50 83 PHE A O 1
ATOM 688 N N . LYS A 1 84 ? -0.840 1.419 8.872 1.00 96.62 84 LYS A N 1
ATOM 689 C CA . LYS A 1 84 ? -0.161 2.632 8.417 1.00 96.62 84 LYS A CA 1
ATOM 690 C C . LYS A 1 84 ? 1.360 2.496 8.506 1.00 96.62 84 LYS A C 1
ATOM 692 O O . LYS A 1 84 ? 2.046 2.656 7.504 1.00 96.62 84 LYS A O 1
ATOM 697 N N . VAL A 1 85 ? 1.885 2.129 9.678 1.00 97.12 85 VAL A N 1
ATOM 698 C CA . VAL A 1 85 ? 3.333 1.936 9.872 1.00 97.12 85 VAL A CA 1
ATOM 699 C C . VAL A 1 85 ? 3.880 0.839 8.951 1.00 97.12 85 VAL A C 1
ATOM 701 O O . VAL A 1 85 ? 4.971 0.976 8.399 1.00 97.12 85 VAL A O 1
ATOM 704 N N . GLY A 1 86 ? 3.130 -0.250 8.772 1.00 96.75 86 GLY A N 1
ATOM 705 C CA . GLY A 1 86 ? 3.502 -1.337 7.874 1.00 96.75 86 GLY A CA 1
ATOM 706 C C . GLY A 1 86 ? 3.612 -0.889 6.417 1.00 96.75 86 GLY A C 1
ATOM 707 O O . GLY A 1 86 ? 4.617 -1.175 5.772 1.00 96.75 86 GLY A O 1
ATOM 708 N N . TYR A 1 87 ? 2.615 -0.163 5.913 1.00 95.81 87 TYR A N 1
ATOM 709 C CA . TYR A 1 87 ? 2.597 0.344 4.543 1.00 95.81 87 TYR A CA 1
ATOM 710 C C . TYR A 1 87 ? 3.627 1.451 4.317 1.00 95.81 87 TYR A C 1
ATOM 712 O O . TYR A 1 87 ? 4.346 1.380 3.324 1.00 95.81 87 TYR A O 1
ATOM 720 N N . ASP A 1 88 ? 3.787 2.394 5.250 1.00 95.50 88 ASP A N 1
ATOM 721 C CA . ASP A 1 88 ? 4.852 3.406 5.190 1.00 95.50 88 ASP A CA 1
ATOM 722 C C . ASP A 1 88 ? 6.227 2.712 5.064 1.00 95.50 88 ASP A C 1
ATOM 724 O O . ASP A 1 88 ? 7.021 3.030 4.178 1.00 95.50 88 ASP A O 1
ATOM 728 N N . SER A 1 89 ? 6.468 1.658 5.858 1.00 97.44 89 SER A N 1
ATOM 729 C CA . SER A 1 89 ? 7.698 0.861 5.765 1.00 97.44 89 SER A CA 1
ATOM 730 C C . SER A 1 89 ? 7.852 0.125 4.430 1.00 97.44 89 SER A C 1
ATOM 732 O O . SER A 1 89 ? 8.973 0.007 3.935 1.00 97.44 89 SER A O 1
ATOM 734 N N . LEU A 1 90 ? 6.769 -0.388 3.838 1.00 96.62 90 LEU A N 1
ATOM 735 C CA . LEU A 1 90 ? 6.815 -1.021 2.516 1.00 96.62 90 LEU A CA 1
ATOM 736 C C . LEU A 1 90 ? 7.202 -0.013 1.428 1.00 96.62 90 LEU A C 1
ATOM 738 O O . LEU A 1 90 ? 8.064 -0.312 0.601 1.00 96.62 90 LEU A O 1
ATOM 742 N N . ILE A 1 91 ? 6.611 1.186 1.451 1.00 96.44 91 ILE A N 1
ATOM 743 C CA . ILE A 1 91 ? 6.938 2.264 0.512 1.00 96.44 91 ILE A CA 1
ATOM 744 C C . ILE A 1 91 ? 8.412 2.667 0.648 1.00 96.44 91 ILE A C 1
ATOM 746 O O . ILE A 1 91 ? 9.120 2.740 -0.359 1.00 96.44 91 ILE A O 1
ATOM 750 N N . ASP A 1 92 ? 8.901 2.852 1.876 1.00 96.94 92 ASP A N 1
ATOM 751 C CA . ASP A 1 92 ? 10.303 3.189 2.139 1.00 96.94 92 ASP A CA 1
ATOM 752 C C . ASP A 1 92 ? 11.264 2.102 1.637 1.00 96.94 92 ASP A C 1
ATOM 754 O O . ASP A 1 92 ? 12.287 2.407 1.019 1.00 96.94 92 ASP A O 1
ATOM 758 N N . GLN A 1 93 ? 10.930 0.825 1.850 1.00 97.81 93 GLN A N 1
ATOM 759 C CA . GLN A 1 93 ? 11.722 -0.303 1.354 1.00 97.81 93 GLN A CA 1
ATOM 760 C C . GLN A 1 93 ? 11.772 -0.345 -0.179 1.00 97.81 93 GLN A C 1
ATOM 762 O O . GLN A 1 93 ? 12.840 -0.604 -0.739 1.00 97.81 93 GLN A O 1
ATOM 767 N N . CYS A 1 94 ? 10.654 -0.063 -0.858 1.00 96.88 94 CYS A N 1
ATOM 768 C CA . CYS A 1 94 ? 10.601 0.045 -2.316 1.00 96.88 94 CYS A CA 1
ATOM 769 C C . CYS A 1 94 ? 11.454 1.202 -2.840 1.00 96.88 94 CYS A C 1
ATOM 771 O O . CYS A 1 94 ? 12.213 1.015 -3.790 1.00 96.88 94 CYS A O 1
ATOM 773 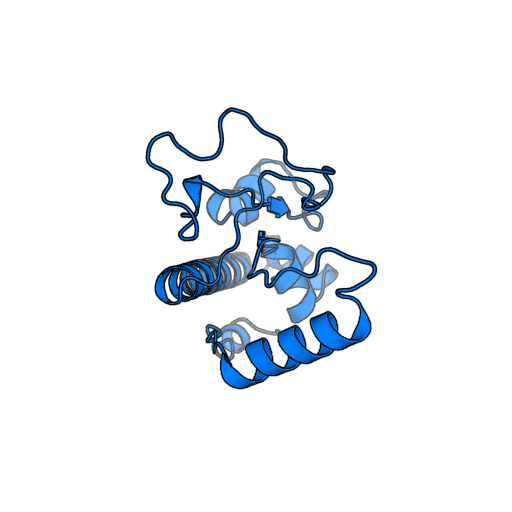N N . LEU A 1 95 ? 11.362 2.385 -2.222 1.00 95.94 95 LEU A N 1
ATOM 774 C CA . LEU A 1 95 ? 12.174 3.548 -2.596 1.00 95.94 95 LEU A CA 1
ATOM 775 C C . LEU A 1 95 ? 13.667 3.270 -2.398 1.00 95.94 95 LEU A C 1
ATOM 777 O O . LEU A 1 95 ? 14.468 3.548 -3.290 1.00 95.94 95 LEU A O 1
ATOM 781 N N . ALA A 1 96 ? 14.045 2.687 -1.257 1.00 96.44 96 ALA A N 1
ATOM 782 C CA . ALA A 1 96 ? 15.436 2.378 -0.930 1.00 96.44 96 ALA A CA 1
ATOM 783 C C . ALA A 1 96 ? 16.069 1.375 -1.908 1.00 96.44 96 ALA A C 1
ATOM 785 O O . ALA A 1 96 ? 17.255 1.481 -2.219 1.00 96.44 96 ALA A O 1
ATOM 786 N N . GLN A 1 97 ? 15.274 0.425 -2.403 1.00 96.25 97 GLN A N 1
ATOM 787 C CA . GLN A 1 97 ? 15.693 -0.581 -3.382 1.00 96.25 97 GLN A CA 1
ATOM 788 C C . GLN A 1 97 ? 15.439 -0.153 -4.840 1.00 96.25 97 GLN A C 1
ATOM 790 O O . GLN A 1 97 ? 15.762 -0.904 -5.754 1.00 96.25 97 GLN A O 1
ATOM 795 N N . ASN A 1 98 ? 14.892 1.047 -5.072 1.00 95.12 98 ASN A N 1
ATOM 796 C CA . ASN A 1 98 ? 14.505 1.557 -6.390 1.00 95.12 98 ASN A CA 1
ATOM 797 C C . ASN A 1 98 ? 13.565 0.614 -7.170 1.00 95.12 98 ASN A C 1
ATOM 799 O O . ASN A 1 98 ? 13.754 0.379 -8.361 1.00 95.12 98 ASN A O 1
ATOM 803 N N . LEU A 1 99 ? 12.560 0.063 -6.483 1.00 96.50 99 LEU A N 1
ATOM 804 C CA . LEU A 1 99 ? 11.636 -0.935 -7.035 1.00 96.50 99 LEU A CA 1
ATOM 805 C C . LEU A 1 99 ? 10.379 -0.337 -7.665 1.00 96.50 99 LEU A C 1
ATOM 807 O O . LEU A 1 99 ? 9.584 -1.087 -8.220 1.00 96.50 99 LEU A O 1
ATOM 811 N N . PHE A 1 100 ? 10.163 0.976 -7.579 1.00 95.94 100 PHE A N 1
ATOM 812 C CA . PHE A 1 100 ? 9.025 1.614 -8.238 1.00 95.94 100 PHE A CA 1
ATOM 813 C C . PHE A 1 100 ? 9.306 1.883 -9.717 1.00 95.94 100 PHE A C 1
ATOM 815 O O . PHE A 1 100 ? 10.362 2.403 -10.081 1.00 95.94 100 PHE A O 1
ATOM 822 N N . SER A 1 101 ? 8.311 1.595 -10.551 1.00 93.94 101 SER A N 1
ATOM 823 C CA . SER A 1 101 ? 8.241 2.047 -11.938 1.00 93.94 101 SER A CA 1
ATOM 824 C C . SER A 1 101 ? 7.335 3.267 -12.040 1.00 93.94 101 SER A C 1
ATOM 826 O O . SER A 1 101 ? 6.354 3.396 -11.310 1.00 93.94 101 SER A O 1
ATOM 828 N N . TYR A 1 102 ? 7.659 4.161 -12.972 1.00 92.38 102 TYR A N 1
ATOM 829 C CA . TYR A 1 102 ? 6.770 5.260 -13.334 1.00 92.38 102 TYR A CA 1
ATOM 830 C C . TYR A 1 102 ? 5.442 4.703 -13.862 1.00 92.38 102 TYR A C 1
ATOM 832 O O . TYR A 1 102 ? 5.451 3.710 -14.583 1.00 92.38 102 TYR A O 1
ATOM 840 N N . ASN A 1 103 ? 4.322 5.312 -13.473 1.00 92.94 103 ASN A N 1
ATOM 841 C CA . ASN A 1 103 ? 2.979 4.799 -13.766 1.00 92.94 103 ASN A CA 1
ATOM 842 C C . ASN A 1 103 ? 2.009 5.880 -14.264 1.00 92.94 103 ASN A C 1
ATOM 844 O O . ASN A 1 103 ? 0.794 5.722 -14.177 1.00 92.94 103 ASN A O 1
ATOM 848 N N . ASN A 1 104 ? 2.547 6.995 -14.755 1.00 92.38 104 ASN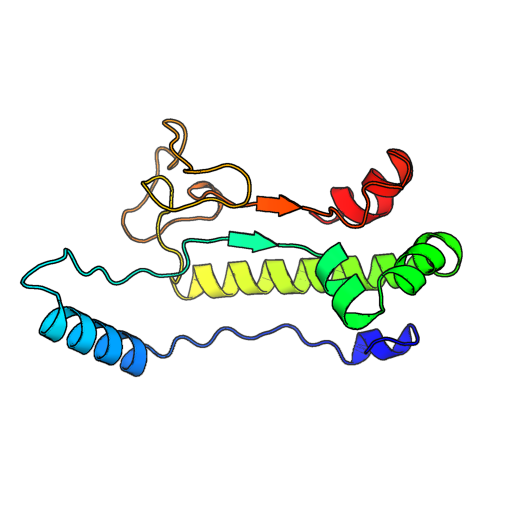 A N 1
ATOM 849 C CA . ASN A 1 104 ? 1.777 8.032 -15.431 1.00 92.38 104 ASN A CA 1
ATOM 850 C C . ASN A 1 104 ? 1.886 7.838 -16.953 1.00 92.38 104 ASN A C 1
ATOM 852 O O . ASN A 1 104 ? 2.464 8.646 -17.686 1.00 92.38 104 ASN A O 1
ATOM 856 N N . ASP A 1 105 ? 1.404 6.678 -17.385 1.00 89.56 105 ASP A N 1
ATOM 857 C CA . ASP A 1 105 ? 1.396 6.162 -18.750 1.00 89.56 105 ASP A CA 1
ATOM 858 C C . ASP A 1 105 ? 0.123 5.320 -18.975 1.00 89.56 105 ASP A C 1
ATOM 860 O O . ASP A 1 105 ? -0.919 5.646 -18.417 1.00 89.56 105 ASP A O 1
ATOM 864 N N . ASP A 1 106 ? 0.168 4.275 -19.806 1.00 89.56 106 ASP A N 1
ATOM 865 C CA . ASP A 1 106 ? -0.948 3.351 -20.045 1.00 89.56 106 ASP A CA 1
ATOM 866 C C . ASP A 1 106 ? -1.187 2.344 -18.902 1.00 89.56 106 ASP A C 1
ATOM 868 O O . ASP A 1 106 ? -2.072 1.489 -19.005 1.00 89.56 106 ASP A O 1
ATOM 872 N N . THR A 1 107 ? -0.451 2.459 -17.792 1.00 90.12 107 THR A N 1
ATOM 873 C CA . THR A 1 107 ? -0.661 1.656 -16.586 1.00 90.12 107 THR A CA 1
ATOM 874 C C . THR A 1 107 ? -2.070 1.866 -16.022 1.00 90.12 107 THR A C 1
ATOM 876 O O . THR A 1 107 ? -2.522 2.984 -15.758 1.00 90.12 107 THR A O 1
ATOM 879 N N . TYR A 1 108 ? -2.774 0.754 -15.798 1.00 89.25 108 TYR A N 1
ATOM 880 C CA . TYR A 1 108 ? -4.085 0.757 -15.160 1.00 89.25 108 TYR A CA 1
ATOM 881 C C . TYR A 1 108 ? -3.984 1.183 -13.689 1.00 89.25 108 TYR A C 1
ATOM 883 O O . TYR A 1 108 ? -3.170 0.665 -12.924 1.00 89.25 108 TYR A O 1
ATOM 891 N N . HIS A 1 109 ? -4.858 2.098 -13.289 1.00 87.75 109 HIS A N 1
ATOM 892 C CA . HIS A 1 109 ? -4.904 2.716 -11.979 1.00 87.75 109 HIS A CA 1
ATOM 893 C C . HIS A 1 109 ? -6.273 2.508 -11.304 1.00 87.75 109 HIS A C 1
ATOM 895 O O . HIS A 1 109 ? -7.250 3.228 -11.546 1.00 87.75 109 HIS A O 1
ATOM 901 N N . SER A 1 110 ? -6.310 1.514 -10.414 1.00 84.00 110 SER A N 1
ATOM 902 C CA . SER A 1 110 ? -7.392 1.207 -9.464 1.00 84.00 110 SER A CA 1
ATOM 903 C C . SER A 1 110 ? -8.792 1.210 -10.081 1.00 84.00 110 SER A C 1
ATOM 905 O O . SER A 1 110 ? -8.981 0.670 -11.161 1.00 84.00 110 SER A O 1
ATOM 907 N N . SER A 1 111 ? -9.824 1.750 -9.433 1.00 77.19 111 SER A N 1
ATOM 908 C CA . SER A 1 111 ? -11.180 1.769 -10.008 1.00 77.19 111 SER A CA 1
ATOM 909 C C . SER A 1 111 ? -11.389 2.863 -11.069 1.00 77.19 111 SER A C 1
ATOM 911 O O . SER A 1 111 ? -12.508 3.020 -11.556 1.00 77.19 111 SER A O 1
ATOM 913 N N . GLY A 1 112 ? -10.354 3.653 -11.393 1.00 70.94 112 GLY A N 1
ATOM 914 C CA . GLY A 1 112 ? -10.470 4.912 -12.139 1.00 70.94 112 GLY A CA 1
ATOM 915 C C . GLY A 1 112 ? -10.081 4.862 -13.621 1.00 70.94 112 GLY A C 1
ATOM 916 O O . GLY A 1 112 ? -10.398 5.802 -14.348 1.00 70.94 112 GLY A O 1
ATOM 917 N N . GLY A 1 113 ? -9.431 3.794 -14.095 1.00 84.94 113 GLY A N 1
ATOM 918 C CA . GLY A 1 113 ? -8.982 3.677 -15.488 1.00 84.94 113 GLY A CA 1
ATOM 919 C C . GLY A 1 113 ? -7.473 3.864 -15.628 1.00 84.94 113 GLY A C 1
ATOM 920 O O . GLY A 1 113 ? -6.729 3.194 -14.933 1.00 84.94 113 GLY A O 1
ATOM 921 N N . ILE A 1 114 ? -7.009 4.715 -16.545 1.00 89.25 114 ILE A N 1
ATOM 922 C CA . ILE A 1 114 ? -5.576 4.943 -16.806 1.00 89.25 114 ILE A CA 1
ATOM 923 C C . ILE A 1 114 ? -5.171 6.319 -16.263 1.00 89.25 114 ILE A C 1
ATOM 925 O O . ILE A 1 114 ? -5.862 7.310 -16.511 1.00 89.25 114 ILE A O 1
ATOM 929 N N . GLY A 1 115 ? -4.058 6.385 -15.533 1.00 83.19 115 GLY A N 1
ATOM 930 C CA . GLY A 1 115 ? -3.594 7.600 -14.866 1.00 83.19 115 GLY A CA 1
ATOM 931 C C . GLY A 1 115 ? -2.714 8.474 -15.754 1.00 83.19 115 GLY A C 1
ATOM 932 O O . GLY A 1 115 ? -1.518 8.530 -15.523 1.00 83.19 115 GLY A O 1
ATOM 933 N N . TYR A 1 116 ? -3.271 9.189 -16.737 1.00 89.38 116 TYR A N 1
ATOM 934 C CA . TYR A 1 116 ? -2.520 10.227 -17.462 1.00 89.38 116 TYR A CA 1
ATOM 935 C C . TYR A 1 116 ? -2.707 11.609 -16.821 1.00 89.38 116 TYR A C 1
ATOM 937 O O . TYR A 1 116 ? -3.827 12.090 -16.660 1.00 89.38 116 TYR A O 1
ATOM 945 N N . SER A 1 117 ? -1.603 12.290 -16.526 1.00 88.88 117 SER A N 1
ATOM 946 C CA . SER A 1 117 ? -1.554 13.657 -16.008 1.00 88.88 117 SER A CA 1
ATOM 947 C C . SER A 1 117 ? -0.371 14.424 -16.591 1.00 88.88 117 SER A C 1
ATOM 949 O O . SER A 1 117 ? 0.709 13.874 -16.794 1.00 88.88 117 SER A O 1
ATOM 951 N N . TYR A 1 118 ? -0.573 15.721 -16.828 1.00 88.31 118 TYR A N 1
ATOM 952 C CA . TYR A 1 118 ? 0.496 16.667 -17.169 1.00 88.31 118 TYR A CA 1
ATOM 953 C C . TYR A 1 118 ? 1.151 17.297 -15.930 1.00 88.31 118 TYR A C 1
ATOM 955 O O . TYR A 1 118 ? 2.137 18.019 -16.059 1.00 88.31 118 TYR A O 1
ATOM 963 N N . GLU A 1 119 ? 0.586 17.063 -14.744 1.00 86.88 119 GLU A N 1
ATOM 964 C CA . GLU A 1 119 ? 1.082 17.579 -13.461 1.00 86.88 119 GLU A CA 1
ATOM 965 C C . GLU A 1 119 ? 2.033 16.591 -12.765 1.00 86.88 119 GLU A C 1
ATOM 967 O O . GLU A 1 119 ? 2.721 16.958 -11.813 1.00 86.88 119 GLU A O 1
ATOM 972 N N . LEU A 1 120 ? 2.100 15.354 -13.270 1.00 86.00 120 LEU A N 1
ATOM 973 C CA . LEU A 1 120 ? 3.048 14.315 -12.881 1.00 86.00 120 LEU A CA 1
ATOM 974 C C . LEU A 1 120 ? 3.919 13.945 -14.097 1.00 86.00 120 LEU A C 1
ATOM 976 O O . LEU A 1 120 ? 3.443 13.937 -15.225 1.00 86.00 120 LEU A O 1
ATOM 980 N N . ALA A 1 121 ? 5.197 13.610 -13.956 1.00 84.44 121 ALA A N 1
ATOM 981 C CA . ALA A 1 121 ? 6.015 13.721 -12.757 1.00 84.44 121 ALA A CA 1
ATOM 982 C C . ALA A 1 121 ? 6.311 15.184 -12.383 1.00 84.44 121 ALA A C 1
ATOM 984 O O . ALA A 1 121 ? 6.134 16.109 -13.179 1.00 84.44 121 ALA A O 1
ATOM 985 N N . HIS A 1 122 ? 6.830 15.397 -11.176 1.00 81.56 122 HIS A N 1
ATOM 986 C CA . HIS A 1 122 ? 7.280 16.718 -10.762 1.00 81.56 122 HIS A CA 1
ATOM 987 C C . HIS A 1 122 ? 8.432 17.212 -11.659 1.00 81.56 122 HIS A C 1
ATOM 989 O O . HIS A 1 122 ? 9.221 16.428 -12.183 1.00 81.56 122 HIS A O 1
ATOM 995 N N . LYS A 1 123 ? 8.612 18.535 -11.760 1.00 83.44 123 LYS A N 1
ATOM 996 C CA . LYS A 1 123 ? 9.651 19.183 -12.596 1.00 83.44 123 LYS A CA 1
ATOM 997 C C . LYS A 1 123 ? 11.096 18.695 -12.373 1.00 83.44 123 LYS A C 1
ATOM 999 O O . LYS A 1 123 ? 11.940 18.902 -13.236 1.00 83.44 123 LYS A O 1
ATOM 1004 N N . ASP A 1 124 ? 11.367 18.074 -11.225 1.00 86.69 124 ASP A N 1
ATOM 1005 C CA . ASP A 1 124 ? 12.693 17.597 -10.807 1.00 86.69 124 ASP A CA 1
ATOM 1006 C C . ASP A 1 124 ? 12.814 16.060 -10.915 1.00 86.69 124 ASP A C 1
ATOM 1008 O O . ASP A 1 124 ? 13.652 15.450 -10.251 1.00 86.69 124 ASP A O 1
ATOM 1012 N N . PHE A 1 125 ? 11.942 15.420 -11.701 1.00 88.62 125 PHE A N 1
ATOM 1013 C CA . PHE A 1 125 ? 11.919 13.974 -11.905 1.00 88.62 125 PHE A CA 1
ATOM 1014 C C . PHE A 1 125 ? 13.227 13.449 -12.505 1.00 88.62 125 PHE A C 1
ATOM 1016 O O . PHE A 1 125 ? 13.753 13.984 -13.484 1.00 88.62 125 PHE A O 1
ATOM 1023 N N . ILE A 1 126 ? 13.726 12.353 -11.934 1.00 86.06 126 ILE A N 1
ATOM 1024 C CA . ILE A 1 126 ? 14.902 11.636 -12.420 1.00 86.06 126 ILE A CA 1
ATOM 1025 C C . ILE A 1 126 ? 14.419 10.341 -13.068 1.00 86.06 126 ILE A C 1
ATOM 1027 O O . ILE A 1 126 ? 13.825 9.489 -12.406 1.00 86.06 126 ILE A O 1
ATOM 1031 N N . ALA A 1 127 ? 14.706 10.179 -14.360 1.00 85.75 127 ALA A N 1
ATOM 1032 C CA . ALA A 1 127 ? 14.338 8.977 -15.099 1.00 85.75 127 ALA A CA 1
ATOM 1033 C C . ALA A 1 127 ? 14.867 7.708 -14.403 1.00 85.75 127 ALA A C 1
ATOM 1035 O O . ALA A 1 127 ? 16.034 7.638 -14.012 1.00 85.75 127 ALA A O 1
ATOM 1036 N N . GLY A 1 128 ? 13.988 6.717 -14.242 1.00 86.62 128 GLY A N 1
ATOM 1037 C CA . GLY A 1 128 ? 14.296 5.447 -13.578 1.00 86.62 128 GLY A CA 1
ATOM 1038 C C . GLY A 1 128 ? 14.367 5.504 -12.047 1.00 86.62 128 GLY A C 1
ATOM 1039 O O . GLY A 1 128 ? 14.731 4.498 -11.442 1.00 86.62 128 GLY A O 1
ATOM 1040 N N . LYS A 1 129 ? 14.050 6.648 -11.420 1.00 90.69 129 LYS A N 1
ATOM 1041 C CA . LYS A 1 129 ? 14.018 6.817 -9.955 1.00 90.69 129 LYS A CA 1
ATOM 1042 C C . LYS A 1 129 ? 12.789 7.613 -9.494 1.00 90.69 129 LYS A C 1
ATOM 1044 O O . LYS A 1 129 ? 12.944 8.722 -8.971 1.00 90.69 129 LYS A O 1
ATOM 1049 N N . PRO A 1 130 ? 11.569 7.102 -9.725 1.00 92.50 130 PRO A N 1
ATOM 1050 C CA . PRO A 1 130 ? 10.360 7.792 -9.299 1.00 92.50 130 PRO A CA 1
ATOM 1051 C C . PRO A 1 130 ? 10.292 7.905 -7.773 1.00 92.50 130 PRO A C 1
ATOM 1053 O O . PRO A 1 130 ? 10.638 6.975 -7.043 1.00 92.50 130 PRO A O 1
ATOM 1056 N N . ARG A 1 131 ? 9.823 9.056 -7.291 1.00 92.81 131 ARG A N 1
ATOM 1057 C CA . ARG A 1 131 ? 9.459 9.262 -5.885 1.00 92.81 131 ARG A CA 1
ATOM 1058 C C . ARG A 1 131 ? 7.955 9.078 -5.733 1.00 92.81 131 ARG A C 1
ATOM 1060 O O . ARG A 1 131 ? 7.218 9.120 -6.711 1.00 92.81 131 ARG A O 1
ATOM 1067 N N . THR A 1 132 ? 7.478 8.968 -4.500 1.00 92.88 132 THR A N 1
ATOM 1068 C CA . THR A 1 132 ? 6.037 8.861 -4.212 1.00 92.88 132 THR A CA 1
ATOM 1069 C C . THR A 1 132 ? 5.221 10.015 -4.795 1.00 92.88 132 THR A C 1
ATOM 1071 O O . THR A 1 132 ? 4.126 9.789 -5.287 1.00 92.88 132 THR A O 1
ATOM 1074 N N . CYS A 1 133 ? 5.766 11.235 -4.825 1.00 92.19 133 CYS A N 1
ATOM 1075 C CA . CYS A 1 133 ? 5.108 12.397 -5.432 1.00 92.19 133 CYS A CA 1
ATOM 1076 C C . CYS A 1 133 ? 5.146 12.432 -6.969 1.00 92.19 133 CYS A C 1
ATOM 1078 O O . CYS A 1 133 ? 4.607 13.365 -7.554 1.00 92.19 133 CYS A O 1
ATOM 1080 N N . ASP A 1 134 ? 5.797 11.462 -7.615 1.00 92.75 134 ASP A N 1
ATOM 1081 C CA . ASP A 1 134 ? 5.857 11.328 -9.073 1.00 92.75 134 ASP A CA 1
ATOM 1082 C C . ASP A 1 134 ? 4.924 10.208 -9.586 1.00 92.75 134 ASP A C 1
ATOM 1084 O O . ASP A 1 134 ? 4.896 9.951 -10.789 1.00 92.75 134 ASP A O 1
ATOM 1088 N N . LEU A 1 135 ? 4.191 9.530 -8.691 1.00 92.50 135 LEU A N 1
ATOM 1089 C CA . LEU A 1 135 ? 3.435 8.307 -8.972 1.00 92.50 135 LEU A CA 1
ATOM 1090 C C . LEU A 1 135 ? 1.956 8.450 -8.617 1.00 92.50 135 LEU A C 1
ATOM 1092 O O . LEU A 1 135 ? 1.587 9.098 -7.638 1.00 92.50 135 LEU A O 1
ATOM 1096 N N . TRP A 1 136 ? 1.114 7.757 -9.375 1.00 93.75 136 TRP A N 1
ATOM 1097 C CA . TRP A 1 136 ? -0.266 7.498 -8.995 1.00 93.75 136 TRP A CA 1
ATOM 1098 C C . TRP A 1 136 ? -0.342 6.428 -7.907 1.00 93.75 136 TRP A C 1
ATOM 1100 O O . TRP A 1 136 ? 0.330 5.397 -7.981 1.00 93.75 136 TRP A O 1
ATOM 1110 N N . ALA A 1 137 ? -1.205 6.654 -6.922 1.00 92.81 137 ALA A N 1
ATOM 1111 C CA . ALA A 1 137 ? -1.540 5.704 -5.871 1.00 92.81 137 ALA A CA 1
ATOM 1112 C C . ALA A 1 137 ? -3.017 5.854 -5.494 1.00 92.81 137 ALA A C 1
ATOM 1114 O O . ALA A 1 137 ? -3.630 6.884 -5.775 1.00 92.81 137 ALA A O 1
ATOM 1115 N N . SER A 1 138 ? -3.596 4.823 -4.889 1.00 92.81 138 SER A N 1
ATOM 1116 C CA . SER A 1 138 ? -4.996 4.852 -4.464 1.00 92.81 138 SER A CA 1
ATOM 1117 C C . SER A 1 138 ? -5.184 4.265 -3.076 1.00 92.81 138 SER A C 1
ATOM 1119 O O . SER A 1 138 ? -4.584 3.238 -2.755 1.00 92.81 138 SER A O 1
ATOM 1121 N N . ALA A 1 139 ? -6.124 4.831 -2.338 1.00 92.38 139 ALA A N 1
ATOM 1122 C CA . ALA A 1 139 ? -6.677 4.241 -1.133 1.00 92.38 139 ALA A CA 1
ATOM 1123 C C . ALA A 1 139 ? -8.186 4.075 -1.306 1.00 92.38 139 ALA A C 1
ATOM 1125 O O . ALA A 1 139 ? -8.821 4.887 -1.988 1.00 92.38 139 ALA A O 1
ATOM 1126 N N . GLU A 1 140 ? -8.753 3.025 -0.725 1.00 92.44 140 GLU A N 1
ATOM 1127 C CA . GLU A 1 140 ? -10.196 2.949 -0.519 1.00 92.44 140 GLU A CA 1
ATOM 1128 C C . GLU A 1 140 ? -10.544 2.111 0.710 1.00 92.44 140 GLU A C 1
ATOM 1130 O O . GLU A 1 140 ? -9.798 1.212 1.107 1.00 92.44 140 GLU A O 1
ATOM 1135 N N . SER A 1 141 ? -11.715 2.419 1.267 1.00 94.50 141 SER A N 1
ATOM 1136 C CA . SER A 1 141 ? -12.314 1.742 2.414 1.00 94.50 141 SER A CA 1
ATOM 1137 C C . SER A 1 141 ? -13.808 1.486 2.162 1.00 94.50 141 SER A C 1
ATOM 1139 O O . SER A 1 141 ? -14.682 1.993 2.869 1.00 94.50 141 SER A O 1
ATOM 1141 N N . GLN A 1 142 ? -14.134 0.719 1.117 1.00 93.94 142 GLN A N 1
ATOM 1142 C CA . GLN A 1 142 ? -15.509 0.384 0.717 1.00 93.94 142 GLN A CA 1
ATOM 1143 C C . GLN A 1 142 ? -16.323 -0.285 1.828 1.00 93.94 142 GLN A C 1
ATOM 1145 O O . GLN A 1 142 ? -17.542 -0.104 1.888 1.00 93.94 142 GLN A O 1
ATOM 1150 N N . GLU A 1 143 ? -15.674 -1.017 2.738 1.00 95.88 143 GLU A N 1
ATOM 1151 C CA . GLU A 1 143 ? -16.333 -1.640 3.888 1.00 95.88 143 GLU A CA 1
ATOM 1152 C C . GLU A 1 143 ? -17.006 -0.609 4.811 1.00 95.88 143 GLU A C 1
ATOM 1154 O O . GLU A 1 143 ? -17.940 -0.946 5.538 1.00 95.88 143 GLU A O 1
ATOM 1159 N N . MET A 1 144 ? -16.592 0.658 4.725 1.00 96.31 144 MET A N 1
ATOM 1160 C CA . MET A 1 144 ? -17.071 1.767 5.551 1.00 96.31 144 MET A CA 1
ATOM 1161 C C . MET A 1 144 ? -18.213 2.561 4.903 1.00 96.31 144 MET A C 1
ATOM 1163 O O . MET A 1 144 ? -18.651 3.573 5.442 1.00 96.31 144 MET A O 1
ATOM 1167 N N . VAL A 1 145 ? -18.772 2.100 3.777 1.00 94.06 145 VAL A N 1
ATOM 1168 C CA . VAL A 1 145 ? -19.858 2.809 3.067 1.00 94.06 145 VAL A CA 1
ATOM 1169 C C . VAL A 1 145 ? -21.125 3.026 3.912 1.00 94.06 145 VAL A C 1
ATOM 1171 O O . VAL A 1 145 ? -21.913 3.922 3.621 1.00 94.06 145 VAL A O 1
ATOM 1174 N N . GLN A 1 146 ? -21.347 2.207 4.946 1.00 93.06 146 GLN A N 1
ATOM 1175 C CA . GLN A 1 146 ? -22.550 2.254 5.791 1.00 93.06 146 GLN A CA 1
ATOM 1176 C C . GLN A 1 146 ? -22.379 3.065 7.087 1.00 93.06 146 GLN A C 1
ATOM 1178 O O . GLN A 1 146 ? -23.328 3.145 7.869 1.00 93.06 146 GLN A O 1
ATOM 1183 N N . VAL A 1 147 ? -21.201 3.641 7.354 1.00 95.88 147 VAL A N 1
ATOM 1184 C CA . VAL A 1 147 ? -20.979 4.444 8.568 1.00 95.88 147 VAL A CA 1
ATOM 1185 C C . VAL A 1 147 ? -21.236 5.932 8.319 1.00 95.88 147 VAL A C 1
ATOM 1187 O O . VAL A 1 147 ? -21.365 6.382 7.180 1.00 95.88 147 VAL A O 1
ATOM 1190 N N . SER A 1 148 ? -21.345 6.720 9.391 1.00 97.25 148 SER A N 1
ATOM 1191 C CA . SER A 1 148 ? -21.467 8.176 9.271 1.00 97.25 148 SER A CA 1
ATOM 1192 C C . SER A 1 148 ? -20.167 8.808 8.760 1.00 97.25 148 SER A C 1
ATOM 1194 O O . SER A 1 148 ? -19.091 8.224 8.873 1.00 97.25 148 SER A O 1
ATOM 1196 N N . THR A 1 149 ? -20.246 10.042 8.256 1.00 97.06 149 THR A N 1
ATOM 1197 C CA . THR A 1 149 ? -19.056 10.821 7.875 1.00 97.06 149 THR A CA 1
ATOM 1198 C C . THR A 1 149 ? -18.072 10.973 9.036 1.00 97.06 149 THR A C 1
ATOM 1200 O O . THR A 1 149 ? -16.877 10.820 8.821 1.00 97.06 149 THR A O 1
ATOM 1203 N N . ASP A 1 150 ? -18.562 11.200 10.258 1.00 98.00 150 ASP A N 1
ATOM 1204 C CA . ASP A 1 150 ? -17.704 11.351 11.441 1.00 98.00 150 ASP A CA 1
ATOM 1205 C C . ASP A 1 150 ? -16.943 10.054 11.756 1.00 98.00 150 ASP A C 1
A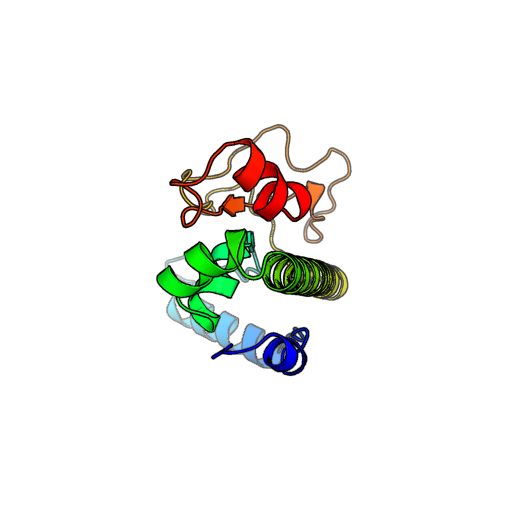TOM 1207 O O . ASP A 1 150 ? -15.748 10.092 12.031 1.00 98.00 150 ASP A O 1
ATOM 1211 N N . MET A 1 151 ? -17.605 8.897 11.641 1.00 97.56 151 MET A N 1
ATOM 1212 C CA . MET A 1 151 ? -16.951 7.598 11.825 1.00 97.56 151 MET A CA 1
ATOM 1213 C C . MET A 1 151 ? -15.971 7.286 10.691 1.00 97.56 151 MET A C 1
ATOM 1215 O O . MET A 1 151 ? -14.915 6.706 10.928 1.00 97.56 151 MET A O 1
ATOM 1219 N N . HIS A 1 152 ? -16.300 7.657 9.453 1.00 97.44 152 HIS A N 1
ATOM 1220 C CA . HIS A 1 152 ? -15.375 7.494 8.335 1.00 97.44 152 HIS A CA 1
ATOM 1221 C C . HIS A 1 152 ? -14.119 8.353 8.533 1.00 97.44 152 HIS A C 1
ATOM 1223 O O . HIS A 1 152 ? -13.005 7.883 8.323 1.00 97.44 152 HIS A O 1
ATOM 1229 N N . GLU A 1 153 ? -14.276 9.599 8.977 1.00 97.25 153 GLU A N 1
ATOM 1230 C CA . GLU A 1 153 ? -13.144 10.455 9.327 1.00 97.25 153 GLU A CA 1
ATOM 1231 C C . GLU A 1 153 ? -12.288 9.803 10.424 1.00 97.25 153 GLU A C 1
ATOM 1233 O O . GLU A 1 153 ? -11.089 9.607 10.240 1.00 97.25 153 GLU A O 1
ATOM 1238 N N . GLU A 1 154 ? -12.916 9.387 11.526 1.00 97.81 154 GLU A N 1
ATOM 1239 C CA . GLU A 1 154 ? -12.259 8.806 12.702 1.00 97.81 154 GLU A CA 1
ATOM 1240 C C . GLU A 1 154 ? -11.488 7.510 12.410 1.00 97.81 154 GLU A C 1
ATOM 1242 O O . GLU A 1 154 ? -10.351 7.348 12.864 1.00 97.81 154 GLU A O 1
ATOM 1247 N N . PHE A 1 155 ? -12.097 6.572 11.681 1.00 97.69 155 PHE A N 1
ATOM 1248 C CA . PHE A 1 155 ? -11.550 5.224 11.503 1.00 97.69 155 PHE A CA 1
ATOM 1249 C C . PHE A 1 155 ? -10.814 5.015 10.176 1.00 97.69 155 PHE A C 1
ATOM 1251 O O . PHE A 1 155 ? -10.096 4.023 10.062 1.00 97.69 155 PHE A O 1
ATOM 1258 N N . VAL A 1 156 ? -10.956 5.922 9.201 1.00 96.50 156 VAL A N 1
ATOM 1259 C CA . VAL A 1 156 ? -10.340 5.797 7.867 1.00 96.50 156 VAL A CA 1
ATOM 1260 C C . VAL A 1 156 ? -9.425 6.977 7.550 1.00 96.50 156 VAL A C 1
ATOM 1262 O O . VAL A 1 156 ? -8.210 6.797 7.488 1.00 96.50 156 VAL A O 1
ATOM 1265 N N . MET A 1 157 ? -9.981 8.183 7.381 1.00 95.06 157 MET A N 1
ATOM 1266 C CA . MET A 1 157 ? -9.259 9.325 6.787 1.00 95.06 157 MET A CA 1
ATOM 1267 C C . MET A 1 157 ? -8.037 9.769 7.590 1.00 95.06 157 MET A C 1
ATOM 1269 O O . MET A 1 157 ? -7.086 10.296 7.031 1.00 95.06 157 MET A O 1
ATOM 1273 N N . GLN A 1 158 ? -8.042 9.563 8.906 1.00 94.50 158 GLN A N 1
ATOM 1274 C CA . GLN A 1 158 ? -6.898 9.894 9.762 1.00 94.50 158 GLN A CA 1
ATOM 1275 C C . GLN A 1 158 ? -5.678 8.984 9.531 1.00 94.50 158 GLN A C 1
ATOM 1277 O O . GLN A 1 158 ? -4.585 9.279 10.025 1.00 94.50 158 GLN A O 1
ATOM 1282 N N . TYR A 1 159 ? -5.861 7.863 8.832 1.00 95.31 159 TYR A N 1
ATOM 1283 C CA . TYR A 1 159 ? -4.834 6.848 8.620 1.00 95.31 159 TYR A CA 1
ATOM 1284 C C . TYR A 1 159 ? -4.367 6.759 7.165 1.00 95.31 159 TYR A C 1
ATOM 1286 O O . TYR A 1 159 ? -3.177 6.505 6.958 1.00 95.31 159 TYR A O 1
ATOM 1294 N N . GLU A 1 160 ? -5.270 6.952 6.201 1.00 90.94 160 GLU A N 1
ATOM 1295 C CA . GLU A 1 160 ? -4.973 6.997 4.756 1.00 90.94 160 GLU A CA 1
ATOM 1296 C C . GLU A 1 160 ? -4.264 8.298 4.342 1.00 90.94 160 GLU A C 1
ATOM 1298 O O . GLU A 1 160 ? -3.259 8.191 3.601 1.00 90.94 160 GLU A O 1
#

pLDDT: mean 94.42, std 4.45, range [70.94, 98.5]

Foldseek 3Di:
DDADLVVLVVDDQDADDDPPVVLVVVQVVCCVVPVVPDDRDRAFDQAAEDEQLVVVCVVHNLVRSVVCLPVPVVSLVSSLVVSLVSSVVVLVNCLVVLRHDAQLDQHAYDPPHGRHDPPADPPPDDPSRDHPNRGDYDYDHVSCPPDDPVSCCSNPVVRD